Protein AF-A0A5A7QXY8-F1 (afdb_monomer_lite)

InterPro domains:
  IPR035513 Invertase/pectin methylesterase inhibitor domain superfamily [SSF101148] (42-94)

Secondary structure (DSSP, 8-state):
------HHHHHHHHHHHHHHHSS------SS-S-SS-HHHHHHHHHHHHHHHHHHHHHHGGGTTT-S-HHHHHHHHHHHHHHHHHHHHHHHHHHHHH-TTPPP-

pLDDT: mean 73.75, std 19.78, range [34.16, 96.56]

Structure (mmCIF, N/CA/C/O backbone):
data_AF-A0A5A7QXY8-F1
#
_entry.id   AF-A0A5A7QXY8-F1
#
loop_
_atom_site.group_PDB
_atom_site.id
_atom_site.type_symbol
_atom_site.label_atom_id
_atom_site.label_alt_id
_atom_site.label_comp_id
_atom_site.label_asym_id
_atom_site.label_entity_id
_atom_site.label_seq_id
_atom_site.pdbx_PDB_ins_code
_atom_site.Cartn_x
_atom_site.Cartn_y
_atom_site.Cartn_z
_atom_site.occupancy
_atom_site.B_iso_or_equiv
_atom_site.auth_seq_id
_atom_site.auth_comp_id
_atom_site.auth_asym_id
_atom_site.auth_atom_id
_atom_site.pdbx_PDB_model_num
ATOM 1 N N . MET A 1 1 ? -20.085 -14.320 12.446 1.00 34.16 1 MET A N 1
ATOM 2 C CA . MET A 1 1 ? -19.510 -14.866 11.198 1.00 34.16 1 MET A CA 1
ATOM 3 C C . MET A 1 1 ? -18.026 -14.563 11.213 1.00 34.16 1 MET A C 1
ATOM 5 O O . MET A 1 1 ? -17.664 -13.397 11.241 1.00 34.16 1 MET A O 1
ATOM 9 N N . ALA A 1 2 ? -17.198 -15.598 11.347 1.00 38.75 2 ALA A N 1
ATOM 10 C CA . ALA A 1 2 ? -15.749 -15.474 11.445 1.00 38.75 2 ALA A CA 1
ATOM 11 C C . ALA A 1 2 ? -15.170 -15.081 10.077 1.00 38.75 2 ALA A C 1
ATOM 13 O O . ALA A 1 2 ? -15.392 -15.779 9.089 1.00 38.75 2 ALA A O 1
ATOM 14 N N . GLY A 1 3 ? -14.476 -13.943 10.015 1.00 42.88 3 GLY A N 1
ATOM 15 C CA . GLY A 1 3 ? -13.720 -13.531 8.838 1.00 42.88 3 GLY A CA 1
ATOM 16 C C . GLY A 1 3 ? -12.449 -14.365 8.752 1.00 42.88 3 GLY A C 1
ATOM 17 O O . GLY A 1 3 ? -11.523 -14.164 9.533 1.00 42.88 3 GLY A O 1
ATOM 18 N N . TYR A 1 4 ? -12.428 -15.330 7.839 1.00 45.78 4 TYR A N 1
ATOM 19 C CA . TYR A 1 4 ? -11.249 -16.137 7.556 1.00 45.78 4 TYR A CA 1
ATOM 20 C C . TYR A 1 4 ? -10.195 -15.260 6.871 1.00 45.78 4 TYR A C 1
ATOM 22 O O . TYR A 1 4 ? -10.258 -14.984 5.676 1.00 45.78 4 TYR A O 1
ATOM 30 N N . PHE A 1 5 ? -9.243 -14.781 7.666 1.00 50.22 5 PHE A N 1
ATOM 31 C CA . PHE A 1 5 ? -7.979 -14.224 7.208 1.00 50.22 5 PHE A CA 1
ATOM 32 C C . PHE A 1 5 ? -7.176 -15.375 6.591 1.00 50.22 5 PHE A C 1
ATOM 34 O O . PHE A 1 5 ? -6.783 -16.284 7.316 1.00 50.22 5 PHE A O 1
ATOM 41 N N . TYR A 1 6 ? -7.018 -15.398 5.263 1.00 46.00 6 TYR A N 1
ATOM 42 C CA . TYR A 1 6 ? -6.343 -16.484 4.543 1.00 46.00 6 TYR A CA 1
ATOM 43 C C . TYR A 1 6 ? -4.813 -16.355 4.687 1.00 46.00 6 TYR A C 1
ATOM 45 O O . TYR A 1 6 ? -4.211 -15.506 4.024 1.00 46.00 6 TYR A O 1
ATOM 53 N N . PRO A 1 7 ? -4.152 -17.194 5.509 1.00 46.59 7 PRO A N 1
ATOM 54 C CA . PRO A 1 7 ? -2.708 -17.108 5.743 1.00 46.59 7 PRO A CA 1
ATOM 55 C C . PRO A 1 7 ? -1.878 -17.470 4.501 1.00 46.59 7 PRO A C 1
ATOM 57 O O . PRO A 1 7 ? -0.713 -17.087 4.408 1.00 46.59 7 PRO A O 1
ATOM 60 N N . GLU A 1 8 ? -2.479 -18.152 3.521 1.00 42.94 8 GLU A N 1
ATOM 61 C CA . GLU A 1 8 ? -1.793 -18.624 2.312 1.00 42.94 8 GLU A CA 1
ATOM 62 C C . GLU A 1 8 ? -1.394 -17.497 1.346 1.00 42.94 8 GLU A C 1
ATOM 64 O O . GLU A 1 8 ? -0.511 -17.688 0.518 1.00 42.94 8 GLU A O 1
ATOM 69 N N . ILE A 1 9 ? -1.998 -16.308 1.469 1.00 55.91 9 ILE A N 1
ATOM 70 C CA . ILE A 1 9 ? -1.730 -15.147 0.598 1.00 55.91 9 ILE A CA 1
ATOM 71 C C . ILE A 1 9 ? -0.809 -14.127 1.291 1.00 55.91 9 ILE A C 1
ATOM 73 O O . ILE A 1 9 ? -0.092 -13.369 0.639 1.00 55.91 9 ILE A O 1
ATOM 77 N N . LEU A 1 10 ? -0.775 -14.137 2.627 1.00 53.84 10 LEU A N 1
ATOM 78 C CA . LEU A 1 10 ? 0.090 -13.262 3.419 1.00 53.84 10 LEU A CA 1
ATOM 79 C C . LEU A 1 10 ? 1.564 -13.665 3.288 1.00 53.84 10 LEU A C 1
ATOM 81 O O . LEU A 1 10 ? 2.431 -12.813 3.115 1.00 53.84 10 LEU A O 1
ATOM 85 N N . PHE A 1 11 ? 1.839 -14.969 3.326 1.00 54.88 11 PHE A N 1
ATOM 86 C CA . PHE A 1 11 ? 3.187 -15.510 3.167 1.00 54.88 11 PHE A CA 1
ATOM 87 C C . PHE A 1 11 ? 3.858 -15.111 1.844 1.00 54.88 11 PHE A C 1
ATOM 89 O O . PHE A 1 11 ? 4.968 -14.583 1.897 1.00 54.88 11 PHE A O 1
ATOM 96 N N . PRO A 1 12 ? 3.229 -15.278 0.663 1.00 54.84 12 PRO A N 1
ATOM 97 C CA . PRO A 1 12 ? 3.845 -14.853 -0.588 1.00 54.84 12 PRO A CA 1
ATOM 98 C C . PRO A 1 12 ? 4.005 -13.332 -0.670 1.00 54.84 12 PRO A C 1
ATOM 100 O O . PRO A 1 12 ? 5.016 -12.875 -1.190 1.00 54.84 12 PRO A O 1
ATOM 103 N N . ALA A 1 13 ? 3.080 -12.539 -0.116 1.00 57.09 13 ALA A N 1
ATOM 104 C CA . ALA A 1 13 ? 3.204 -11.080 -0.102 1.00 57.09 13 ALA A CA 1
ATOM 105 C C . ALA A 1 13 ? 4.403 -10.602 0.740 1.00 57.09 13 ALA A C 1
ATOM 107 O O . ALA A 1 13 ? 5.185 -9.772 0.278 1.00 57.09 13 ALA A O 1
ATOM 108 N N . VAL A 1 14 ? 4.594 -11.168 1.938 1.00 60.12 14 VAL A N 1
ATOM 109 C CA . VAL A 1 14 ? 5.753 -10.874 2.800 1.00 60.12 14 VAL A CA 1
ATOM 110 C C . VAL A 1 14 ? 7.049 -11.327 2.132 1.00 60.12 14 VAL A C 1
ATOM 112 O O . VAL A 1 14 ? 8.014 -10.573 2.099 1.00 60.12 14 VAL A O 1
ATOM 115 N N . ILE A 1 15 ? 7.053 -12.515 1.526 1.00 57.66 15 ILE A N 1
ATOM 116 C CA . ILE A 1 15 ? 8.213 -13.051 0.810 1.00 57.66 15 ILE A CA 1
ATOM 117 C C . ILE A 1 15 ? 8.594 -12.163 -0.390 1.00 57.66 15 ILE A C 1
ATOM 119 O O . ILE A 1 15 ? 9.776 -11.890 -0.586 1.00 57.66 15 ILE A O 1
ATOM 123 N N . ILE A 1 16 ? 7.625 -11.652 -1.160 1.00 59.69 16 ILE A N 1
ATOM 124 C CA . ILE A 1 16 ? 7.874 -10.709 -2.267 1.00 59.69 16 ILE A CA 1
ATOM 125 C C . ILE A 1 16 ? 8.522 -9.414 -1.756 1.00 59.69 16 ILE A C 1
ATOM 127 O O . ILE A 1 16 ? 9.468 -8.926 -2.374 1.00 59.69 16 ILE A O 1
ATOM 131 N N . VAL A 1 17 ? 8.064 -8.882 -0.618 1.00 58.34 17 VAL A N 1
ATOM 132 C CA . VAL A 1 17 ? 8.664 -7.695 0.015 1.00 58.34 17 VAL A CA 1
ATOM 133 C C . VAL A 1 17 ? 10.085 -7.993 0.503 1.00 58.34 17 VAL A C 1
ATOM 135 O O . VAL A 1 17 ? 10.989 -7.197 0.265 1.00 58.34 17 VAL A O 1
ATOM 138 N N . SER A 1 18 ? 10.324 -9.157 1.113 1.00 50.47 18 SER A N 1
ATOM 139 C CA . SER A 1 18 ? 11.651 -9.557 1.599 1.00 50.47 18 SER A CA 1
ATOM 140 C C . SER A 1 18 ? 12.666 -9.782 0.471 1.00 50.47 18 SER A C 1
ATOM 142 O O . SER A 1 18 ? 13.813 -9.365 0.607 1.00 50.47 18 SER A O 1
ATOM 144 N N . TYR A 1 19 ? 12.258 -10.354 -0.669 1.00 51.44 19 TYR A N 1
ATOM 145 C CA . TYR A 1 19 ? 13.132 -10.496 -1.845 1.00 51.44 19 TYR A CA 1
ATOM 146 C C . TYR A 1 19 ? 13.505 -9.158 -2.498 1.00 51.44 19 TYR A C 1
ATOM 148 O O . TYR A 1 19 ? 14.517 -9.087 -3.190 1.00 51.44 19 TYR A O 1
ATOM 156 N N . PHE A 1 20 ? 12.711 -8.102 -2.301 1.00 49.53 20 PHE A N 1
ATOM 157 C CA . PHE A 1 20 ? 13.071 -6.756 -2.754 1.00 49.53 20 PHE A CA 1
ATOM 158 C C . PHE A 1 20 ? 14.103 -6.077 -1.844 1.00 49.53 20 PHE A C 1
ATOM 160 O O . PHE A 1 20 ? 14.802 -5.175 -2.299 1.00 49.53 20 PHE A O 1
ATOM 167 N N . VAL A 1 21 ? 14.201 -6.494 -0.578 1.00 48.97 21 VAL A N 1
ATOM 168 C CA . VAL A 1 21 ? 15.070 -5.866 0.430 1.00 48.97 21 VAL A CA 1
ATOM 169 C C . VAL A 1 21 ? 16.422 -6.585 0.548 1.00 48.97 21 VAL A C 1
ATOM 171 O O . VAL A 1 21 ? 17.435 -5.927 0.775 1.00 48.97 21 VAL A O 1
ATOM 174 N N . ASP A 1 22 ? 16.476 -7.899 0.311 1.00 42.88 22 ASP A N 1
ATOM 175 C CA . ASP A 1 22 ? 17.706 -8.702 0.394 1.00 42.88 22 ASP A CA 1
ATOM 176 C C . ASP A 1 22 ? 18.270 -9.022 -1.008 1.00 42.88 22 ASP A C 1
ATOM 178 O O . ASP A 1 22 ? 18.183 -10.130 -1.534 1.00 42.88 22 ASP A O 1
ATOM 182 N N . GLY A 1 23 ? 18.799 -7.994 -1.672 1.00 45.50 23 GLY A N 1
ATOM 183 C CA . GLY A 1 23 ? 19.424 -8.093 -2.993 1.00 45.50 23 GLY A CA 1
ATOM 184 C C . GLY A 1 23 ? 20.612 -7.145 -3.090 1.00 45.50 23 GLY A C 1
ATOM 185 O O . GLY A 1 23 ? 20.480 -6.026 -3.571 1.00 45.50 23 GLY A O 1
ATOM 186 N N . GLY A 1 24 ? 21.759 -7.597 -2.578 1.00 43.03 24 GLY A N 1
ATOM 187 C CA . GLY A 1 24 ? 22.994 -6.837 -2.376 1.00 43.03 24 GLY A CA 1
ATOM 188 C C . GLY A 1 24 ? 23.373 -5.817 -3.462 1.00 43.03 24 GLY A C 1
ATOM 189 O O . GLY A 1 24 ? 23.611 -6.145 -4.623 1.00 43.03 24 GLY A O 1
ATOM 190 N N . LEU A 1 25 ? 23.541 -4.572 -3.010 1.00 46.16 25 LEU A N 1
ATOM 191 C CA . LEU A 1 25 ? 24.095 -3.418 -3.719 1.00 46.16 25 LEU A CA 1
ATOM 192 C C . LEU A 1 25 ? 25.626 -3.538 -3.870 1.00 46.16 25 LEU A C 1
ATOM 194 O O . LEU A 1 25 ? 26.392 -2.774 -3.287 1.00 46.16 25 LEU A O 1
ATOM 198 N N . SER A 1 26 ? 26.120 -4.528 -4.609 1.00 41.16 26 SER A N 1
ATOM 199 C CA . SER A 1 26 ? 27.558 -4.656 -4.891 1.00 41.16 26 SER A CA 1
ATOM 200 C C . SER A 1 26 ? 27.784 -5.059 -6.343 1.00 41.16 26 SER A C 1
ATOM 202 O O . SER A 1 26 ? 27.841 -6.238 -6.673 1.00 41.16 26 SER A O 1
ATOM 204 N N . GLY A 1 27 ? 27.895 -4.056 -7.222 1.00 40.22 27 GLY A N 1
ATOM 205 C CA . GLY A 1 27 ? 28.279 -4.251 -8.626 1.00 40.22 27 GLY A CA 1
ATOM 206 C C . GLY A 1 27 ? 27.491 -3.420 -9.640 1.00 40.22 27 GLY A C 1
ATOM 207 O O . GLY A 1 27 ? 26.971 -3.972 -10.606 1.00 40.22 27 GLY A O 1
ATOM 208 N N . LEU A 1 28 ? 27.388 -2.101 -9.452 1.00 49.00 28 LEU A N 1
ATOM 209 C CA . LEU A 1 28 ? 26.789 -1.205 -10.448 1.00 49.00 28 LEU A CA 1
ATOM 210 C C . LEU A 1 28 ? 27.828 -0.798 -11.503 1.00 49.00 28 LEU A C 1
ATOM 212 O O . LEU A 1 28 ? 28.479 0.236 -11.394 1.00 49.00 28 LEU A O 1
ATOM 216 N N . GLY A 1 29 ? 27.972 -1.639 -12.529 1.00 38.91 29 GLY A N 1
ATOM 217 C CA . GLY A 1 29 ? 28.608 -1.303 -13.803 1.00 38.91 29 GLY A CA 1
ATOM 218 C C . GLY A 1 29 ? 27.597 -1.462 -14.939 1.00 38.91 29 GLY A C 1
ATOM 219 O O . GLY A 1 29 ? 27.141 -2.577 -15.176 1.00 38.91 29 GLY A O 1
ATOM 220 N N . GLU A 1 30 ? 27.261 -0.337 -15.580 1.00 43.78 30 GLU A N 1
ATOM 221 C CA . GLU A 1 30 ? 26.438 -0.153 -16.794 1.00 43.78 30 GLU A CA 1
ATOM 222 C C . GLU A 1 30 ? 25.040 -0.814 -16.804 1.00 43.78 30 GLU A C 1
ATOM 224 O O . GLU A 1 30 ? 24.891 -2.019 -16.968 1.00 43.78 30 GLU A O 1
ATOM 229 N N . SER A 1 31 ? 23.995 0.013 -16.626 1.00 49.91 31 SER A N 1
ATOM 230 C CA . SER A 1 31 ? 22.550 -0.264 -16.843 1.00 49.91 31 SER A CA 1
ATOM 231 C C . SER A 1 31 ? 21.921 -1.529 -16.209 1.00 49.91 31 SER A C 1
ATOM 233 O O . SER A 1 31 ? 20.785 -1.886 -16.513 1.00 49.91 31 SER A O 1
ATOM 235 N N . LYS A 1 32 ? 22.607 -2.162 -15.251 1.00 52.94 32 LYS A N 1
ATOM 236 C CA . LYS A 1 32 ? 22.345 -3.510 -14.704 1.00 52.94 32 LYS A CA 1
ATOM 237 C C . LYS A 1 32 ? 21.444 -3.623 -13.465 1.00 52.94 32 LYS A C 1
ATOM 239 O O . LYS A 1 32 ? 21.446 -4.665 -12.817 1.00 52.94 32 LYS A O 1
ATOM 244 N N . CYS A 1 33 ? 20.692 -2.590 -13.091 1.00 60.44 33 CYS A N 1
ATOM 245 C CA . CYS A 1 33 ? 19.934 -2.623 -11.827 1.00 60.44 33 CYS A CA 1
ATOM 246 C C . CYS A 1 33 ? 18.730 -3.588 -11.858 1.00 60.44 33 CYS A C 1
ATOM 248 O O . CYS A 1 33 ? 18.284 -4.068 -10.821 1.00 60.44 33 CYS A O 1
ATOM 250 N N . LEU A 1 34 ? 18.202 -3.897 -13.049 1.00 64.81 34 LEU A N 1
ATOM 251 C CA . LEU A 1 34 ? 17.022 -4.741 -13.226 1.00 64.81 34 LEU A CA 1
ATOM 252 C C . LEU A 1 34 ? 17.344 -5.938 -14.122 1.00 64.81 34 LEU A C 1
ATOM 254 O O . LEU A 1 34 ? 17.843 -5.784 -15.233 1.00 64.81 34 LEU A O 1
ATOM 258 N N . ARG A 1 35 ? 16.976 -7.146 -13.675 1.00 78.00 35 ARG A N 1
ATOM 259 C CA . ARG A 1 35 ? 17.047 -8.371 -14.500 1.00 78.00 35 ARG A CA 1
ATOM 260 C C . ARG A 1 35 ? 15.955 -8.430 -15.581 1.00 78.00 35 ARG A C 1
ATOM 262 O O . ARG A 1 35 ? 15.939 -9.344 -16.398 1.00 78.00 35 ARG A O 1
ATOM 269 N N . VAL A 1 36 ? 15.019 -7.484 -15.560 1.00 79.75 36 VAL A N 1
ATOM 270 C CA . VAL A 1 36 ? 13.856 -7.397 -16.452 1.00 79.75 36 VAL A CA 1
ATOM 271 C C . VAL A 1 36 ? 13.863 -6.064 -17.206 1.00 79.75 36 VAL A C 1
ATOM 273 O O . VAL A 1 36 ? 14.471 -5.105 -16.727 1.00 79.75 36 VAL A O 1
ATOM 276 N N . PRO A 1 37 ? 13.161 -5.954 -18.352 1.00 85.06 37 PRO A N 1
ATOM 277 C CA . PRO A 1 37 ? 13.025 -4.682 -19.051 1.00 85.06 37 PRO A CA 1
ATOM 278 C C . PRO A 1 37 ? 12.437 -3.598 -18.142 1.00 85.06 37 PRO A C 1
ATOM 280 O O . PRO A 1 37 ? 11.428 -3.824 -17.470 1.00 85.06 37 PRO A O 1
ATOM 283 N N . GLN A 1 38 ? 13.027 -2.404 -18.177 1.00 82.94 38 GLN A N 1
ATOM 284 C CA . GLN A 1 38 ? 12.619 -1.261 -17.354 1.00 82.94 38 GLN A CA 1
ATOM 285 C C . GLN A 1 38 ? 11.129 -0.915 -17.509 1.00 82.94 38 GLN A C 1
ATOM 287 O O . GLN A 1 38 ? 10.475 -0.593 -16.526 1.00 82.94 38 GLN A O 1
ATOM 292 N N . SER A 1 39 ? 10.565 -1.049 -18.715 1.00 84.69 39 SER A N 1
ATOM 293 C CA . SER A 1 39 ? 9.134 -0.826 -18.977 1.00 84.69 39 SER A CA 1
ATOM 294 C C . SER A 1 39 ? 8.224 -1.852 -18.302 1.00 84.69 39 SER A C 1
ATOM 296 O O . SER A 1 39 ? 7.139 -1.514 -17.838 1.00 84.69 39 SER A O 1
ATOM 298 N N . LYS A 1 40 ? 8.657 -3.115 -18.226 1.00 85.12 40 LYS A N 1
ATOM 299 C CA . LYS A 1 40 ? 7.920 -4.171 -17.523 1.00 85.12 40 LYS A CA 1
ATOM 300 C C . LYS A 1 40 ? 7.997 -3.977 -16.017 1.00 85.12 40 LYS A C 1
ATOM 302 O O . LYS A 1 40 ? 6.987 -4.140 -15.336 1.00 85.12 40 LYS A O 1
ATOM 307 N N . PHE A 1 41 ? 9.167 -3.597 -15.516 1.00 86.88 41 PHE A N 1
ATOM 308 C CA . PHE A 1 41 ? 9.345 -3.246 -14.114 1.00 86.88 41 PHE A CA 1
ATOM 309 C C . PHE A 1 41 ? 8.468 -2.058 -13.713 1.00 86.88 41 PHE A C 1
ATOM 311 O O . PHE A 1 41 ? 7.676 -2.182 -12.783 1.00 86.88 41 PHE A O 1
ATOM 318 N N . SER A 1 42 ? 8.538 -0.945 -14.450 1.00 88.94 42 SER A N 1
ATOM 319 C CA . SER A 1 42 ? 7.774 0.263 -14.133 1.00 88.94 42 SER A CA 1
ATOM 320 C C . SER A 1 42 ? 6.269 0.037 -14.197 1.00 88.94 42 SER A C 1
ATOM 322 O O . SER A 1 42 ? 5.546 0.484 -13.309 1.00 88.94 42 SER A O 1
ATOM 324 N N . GLN A 1 43 ? 5.801 -0.718 -15.196 1.00 90.62 43 GLN A N 1
ATOM 325 C CA . GLN A 1 43 ? 4.403 -1.126 -15.290 1.00 90.62 43 GLN A CA 1
ATOM 326 C C . GLN A 1 43 ? 3.986 -1.952 -14.067 1.00 90.62 43 GLN A C 1
ATOM 328 O O . GLN A 1 43 ? 2.961 -1.659 -13.462 1.00 90.62 43 GLN A O 1
ATOM 333 N N . THR A 1 44 ? 4.789 -2.947 -13.681 1.00 91.25 44 THR A N 1
ATOM 334 C CA . THR A 1 44 ? 4.481 -3.834 -12.547 1.00 91.25 44 THR A CA 1
ATOM 335 C C . THR A 1 44 ? 4.426 -3.053 -11.239 1.00 91.25 44 THR A C 1
ATOM 337 O O . THR A 1 44 ? 3.442 -3.145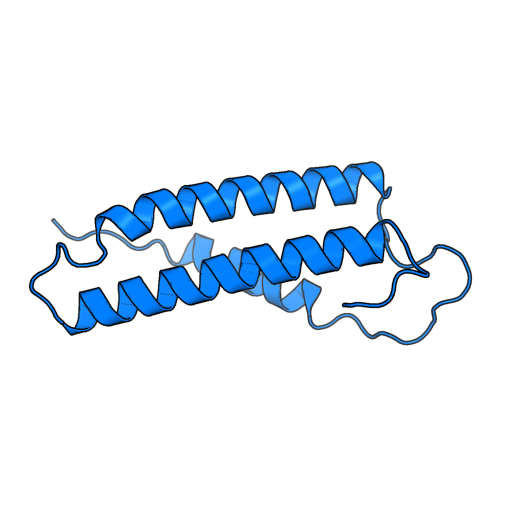 -10.514 1.00 91.25 44 THR A O 1
ATOM 340 N N . VAL A 1 45 ? 5.446 -2.237 -10.958 1.00 91.00 45 VAL A N 1
ATOM 341 C CA . VAL A 1 45 ? 5.503 -1.418 -9.740 1.00 91.00 45 VAL A CA 1
ATOM 342 C C . VAL A 1 45 ? 4.358 -0.403 -9.708 1.00 91.00 45 VAL A C 1
ATOM 344 O O . VAL A 1 45 ? 3.713 -0.252 -8.674 1.00 91.00 45 VAL A O 1
ATOM 347 N N . GLY A 1 46 ? 4.038 0.239 -10.837 1.00 93.19 46 GLY A N 1
ATOM 348 C CA . GLY A 1 46 ? 2.898 1.155 -10.945 1.00 93.19 46 GLY A CA 1
ATOM 349 C C . GLY A 1 46 ? 1.546 0.478 -10.692 1.00 93.19 46 GLY A C 1
ATOM 350 O O . GLY A 1 46 ? 0.692 1.037 -9.995 1.00 93.19 46 GLY A O 1
ATOM 351 N N . THR A 1 47 ? 1.355 -0.747 -11.194 1.00 94.31 47 THR A N 1
ATOM 352 C CA . THR A 1 47 ? 0.175 -1.562 -10.876 1.00 94.31 47 THR A CA 1
ATOM 353 C C . THR A 1 47 ? 0.133 -1.897 -9.387 1.00 94.31 47 THR A C 1
ATOM 355 O O . THR A 1 47 ? -0.883 -1.637 -8.753 1.00 94.31 47 THR A O 1
ATOM 358 N N . THR A 1 48 ? 1.234 -2.365 -8.791 1.00 92.69 48 THR A N 1
ATOM 359 C CA . THR A 1 48 ? 1.294 -2.668 -7.350 1.00 92.69 48 THR A CA 1
ATOM 360 C C . THR A 1 48 ? 0.958 -1.451 -6.489 1.00 92.69 48 THR A C 1
ATOM 362 O O . THR A 1 48 ? 0.159 -1.570 -5.566 1.00 92.69 48 THR A O 1
ATOM 365 N N . ILE A 1 49 ? 1.492 -0.265 -6.805 1.00 95.50 49 ILE A N 1
ATOM 366 C CA . ILE A 1 49 ? 1.140 0.985 -6.106 1.00 95.50 49 ILE A CA 1
ATOM 367 C C . ILE A 1 49 ? -0.371 1.244 -6.178 1.00 95.50 49 ILE A C 1
ATOM 369 O O . ILE A 1 49 ? -0.988 1.623 -5.181 1.00 95.50 49 ILE A O 1
ATOM 373 N N . SER A 1 50 ? -0.974 1.034 -7.349 1.00 95.50 50 SER A N 1
ATOM 374 C CA . SER A 1 50 ? -2.412 1.234 -7.550 1.00 95.50 50 SER A CA 1
ATOM 375 C C . SER A 1 50 ? -3.247 0.257 -6.719 1.00 95.50 50 SER A C 1
ATOM 377 O O . SER A 1 50 ? -4.231 0.668 -6.107 1.00 95.50 50 SER A O 1
ATOM 379 N N . GLU A 1 51 ? -2.838 -1.009 -6.645 1.00 95.62 51 GLU A N 1
ATOM 380 C CA . GLU A 1 51 ? -3.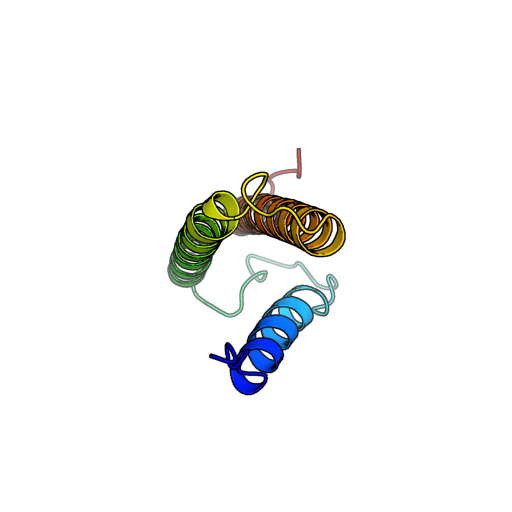486 -2.024 -5.807 1.00 95.62 51 GLU A CA 1
ATOM 381 C C . GLU A 1 51 ? -3.353 -1.698 -4.313 1.00 95.62 51 GLU A C 1
ATOM 383 O O . GLU A 1 51 ? -4.349 -1.696 -3.592 1.00 95.62 51 GLU A O 1
ATOM 388 N N . VAL A 1 52 ? -2.159 -1.321 -3.838 1.00 93.81 52 VAL A N 1
ATOM 389 C CA . VAL A 1 52 ? -1.957 -0.933 -2.429 1.00 93.81 52 VAL A CA 1
ATOM 390 C C . VAL A 1 52 ? -2.851 0.254 -2.058 1.00 93.81 52 VAL A C 1
ATOM 392 O O . VAL A 1 52 ? -3.513 0.216 -1.023 1.00 93.81 52 VAL A O 1
ATOM 395 N N . ARG A 1 53 ? -2.975 1.267 -2.927 1.00 96.56 53 ARG A N 1
ATOM 396 C CA . ARG A 1 53 ? -3.902 2.396 -2.715 1.00 96.56 53 ARG A CA 1
ATOM 397 C C . ARG A 1 53 ? -5.369 1.959 -2.632 1.00 96.56 53 ARG A C 1
ATOM 399 O O . ARG A 1 53 ? -6.132 2.529 -1.854 1.00 96.56 53 ARG A O 1
ATOM 406 N N . GLN A 1 54 ? -5.786 0.947 -3.394 1.00 95.81 54 GLN A N 1
ATOM 407 C CA . GLN A 1 54 ? -7.137 0.383 -3.270 1.00 95.81 54 GLN A CA 1
ATOM 408 C C . GLN A 1 54 ? -7.347 -0.312 -1.918 1.00 95.81 54 GLN A C 1
ATOM 410 O O . GLN A 1 54 ? -8.420 -0.182 -1.316 1.00 95.81 54 GLN A O 1
ATOM 415 N N . VAL A 1 55 ? -6.327 -1.006 -1.410 1.00 93.56 55 VAL A N 1
ATOM 416 C CA . VAL A 1 55 ? -6.374 -1.621 -0.078 1.00 93.56 55 VAL A CA 1
ATOM 417 C C . VAL A 1 55 ? -6.444 -0.548 1.011 1.00 93.56 55 VAL A C 1
ATOM 419 O O . VAL A 1 55 ? -7.318 -0.643 1.870 1.00 93.56 55 VAL A O 1
ATOM 422 N N . VAL A 1 56 ? -5.639 0.520 0.925 1.00 94.12 56 VAL A N 1
ATOM 423 C CA . VAL A 1 56 ? -5.722 1.694 1.821 1.00 94.12 56 VAL A CA 1
ATOM 424 C C . VAL A 1 56 ? -7.142 2.252 1.855 1.00 94.12 56 VAL A C 1
ATOM 426 O O . VAL A 1 56 ? -7.729 2.385 2.926 1.00 94.12 56 VAL A O 1
ATOM 429 N N . ASN A 1 57 ? -7.746 2.489 0.688 1.00 94.25 57 ASN A N 1
ATOM 430 C CA . ASN A 1 57 ? -9.123 2.985 0.578 1.00 94.25 57 ASN A CA 1
ATOM 431 C C . ASN A 1 57 ? -10.170 2.030 1.168 1.00 94.25 57 ASN A C 1
ATOM 433 O O . ASN A 1 57 ? -11.264 2.450 1.546 1.00 94.25 57 ASN A O 1
ATOM 437 N N . THR A 1 58 ? -9.878 0.733 1.196 1.00 92.75 58 THR A N 1
ATOM 438 C CA . THR A 1 58 ? -10.769 -0.270 1.780 1.00 92.75 58 THR A CA 1
ATOM 439 C C . THR A 1 58 ? -10.628 -0.298 3.295 1.00 92.75 58 THR A C 1
ATOM 441 O O . THR A 1 58 ? -11.635 -0.263 3.998 1.00 92.75 58 THR A O 1
ATOM 444 N N . ILE A 1 59 ? -9.394 -0.306 3.799 1.00 89.69 59 ILE A N 1
ATOM 445 C CA . ILE A 1 59 ? -9.083 -0.346 5.230 1.00 89.69 59 ILE A CA 1
ATOM 446 C C . ILE A 1 59 ? -9.478 0.965 5.921 1.00 89.69 59 ILE A C 1
ATOM 448 O O . ILE A 1 59 ? -9.987 0.938 7.039 1.00 89.69 59 ILE A O 1
ATOM 452 N N . SER A 1 60 ? -9.346 2.111 5.248 1.00 91.19 60 SER A N 1
ATOM 453 C CA . SER A 1 60 ? -9.676 3.425 5.816 1.00 91.19 60 SER A CA 1
ATOM 454 C C . SER A 1 60 ? -11.143 3.560 6.217 1.00 91.19 60 SER A C 1
ATOM 456 O O . SER A 1 60 ? -11.449 4.267 7.173 1.00 91.19 60 SER A O 1
ATOM 458 N N . LYS A 1 61 ? -12.048 2.807 5.579 1.00 90.06 61 LYS A N 1
ATOM 459 C CA . LYS A 1 61 ? -13.474 2.740 5.950 1.00 90.06 61 LYS A CA 1
ATOM 460 C C . LYS A 1 61 ? -13.701 2.183 7.355 1.00 90.06 61 LYS A C 1
ATOM 462 O O . LYS A 1 61 ? -14.740 2.454 7.954 1.00 90.06 61 LYS A O 1
ATOM 467 N N . PHE A 1 62 ? -12.751 1.407 7.867 1.00 85.00 62 PHE A N 1
ATOM 468 C CA . PHE A 1 62 ? -12.782 0.852 9.216 1.00 85.00 62 PHE A CA 1
ATOM 469 C C . PHE A 1 62 ? -12.068 1.756 10.230 1.00 85.00 62 PHE A 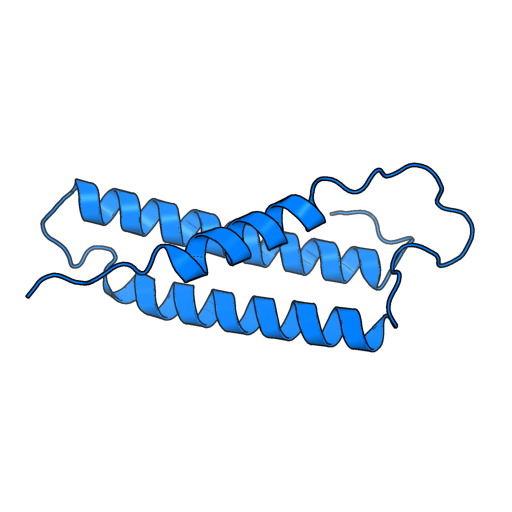C 1
ATOM 471 O O . PHE A 1 62 ? -12.252 1.581 11.428 1.00 85.00 62 PHE A O 1
ATOM 478 N N . SER A 1 63 ? -11.296 2.752 9.788 1.00 81.56 63 SER A N 1
ATOM 479 C CA . SER A 1 63 ? -10.595 3.663 10.695 1.00 81.56 63 SER A CA 1
ATOM 480 C C . SER A 1 63 ? -11.581 4.597 11.398 1.00 81.56 63 SER A C 1
ATOM 482 O O . SER A 1 63 ? -12.406 5.238 10.751 1.00 81.56 63 SER A O 1
ATOM 484 N N . GLY A 1 64 ? -11.533 4.648 12.732 1.00 75.12 64 GLY A N 1
ATOM 485 C CA . GLY A 1 64 ? -12.371 5.531 13.556 1.00 75.12 64 GLY A CA 1
ATOM 486 C C . GLY A 1 64 ? -13.850 5.136 13.655 1.00 75.12 64 GLY A C 1
ATOM 487 O O . GLY A 1 64 ? -14.573 5.696 14.474 1.00 75.12 64 GLY A O 1
ATOM 488 N N . ASN A 1 65 ? -14.290 4.145 12.875 1.00 74.94 65 ASN A N 1
ATOM 489 C CA . ASN A 1 65 ? -15.670 3.653 12.854 1.00 74.94 65 ASN A CA 1
ATOM 490 C C . ASN A 1 65 ? -15.882 2.406 13.727 1.00 74.94 65 ASN A C 1
ATOM 492 O O . ASN A 1 65 ? -17.010 1.928 13.854 1.00 74.94 65 ASN A O 1
ATOM 496 N N . VAL A 1 66 ? -14.819 1.862 14.326 1.00 76.44 66 VAL A N 1
ATOM 497 C CA . VAL A 1 66 ? -14.899 0.708 15.229 1.00 76.44 66 VAL A CA 1
ATOM 498 C C . VAL A 1 66 ? -14.796 1.192 16.676 1.00 76.44 66 VAL A C 1
ATOM 500 O O . VAL A 1 66 ? -13.988 2.051 17.006 1.00 76.44 66 VAL A O 1
ATOM 503 N N . THR A 1 67 ? -15.606 0.633 17.574 1.00 81.19 67 THR A N 1
ATOM 504 C CA . THR A 1 67 ? -15.556 0.930 19.016 1.00 81.19 67 THR A CA 1
ATOM 505 C C . THR A 1 67 ? -14.380 0.265 19.736 1.00 81.19 67 THR A C 1
ATOM 507 O O . THR A 1 67 ? -14.030 0.667 20.842 1.00 81.19 67 THR A O 1
ATOM 510 N N . ASP A 1 68 ? -13.776 -0.766 19.140 1.00 88.75 68 ASP A N 1
ATOM 511 C CA . ASP A 1 68 ? -12.632 -1.472 19.715 1.00 88.75 68 ASP A CA 1
ATOM 512 C C . ASP A 1 68 ? -11.336 -0.692 19.453 1.00 88.75 68 ASP A C 1
ATOM 514 O O . ASP A 1 68 ? -10.888 -0.546 18.312 1.00 88.75 68 ASP A O 1
ATOM 518 N N . PHE A 1 69 ? -10.717 -0.201 20.529 1.00 87.38 69 PHE A N 1
ATOM 519 C CA . PHE A 1 69 ? -9.489 0.591 20.461 1.00 87.38 69 PHE A CA 1
ATOM 520 C C . PHE A 1 69 ? -8.308 -0.180 19.854 1.00 87.38 69 PHE A C 1
ATOM 522 O O . PHE A 1 69 ? -7.471 0.418 19.181 1.00 87.38 69 PHE A O 1
ATOM 529 N N . ARG A 1 70 ? -8.234 -1.503 20.062 1.00 88.31 70 ARG A N 1
ATOM 530 C CA . ARG A 1 70 ? -7.157 -2.346 19.525 1.00 88.31 70 ARG A CA 1
ATOM 531 C C . ARG A 1 70 ? -7.318 -2.491 18.025 1.00 88.31 70 ARG A C 1
ATOM 533 O O . ARG A 1 70 ? -6.327 -2.427 17.303 1.00 88.31 70 ARG A O 1
ATOM 540 N N . LEU A 1 71 ? -8.559 -2.656 17.562 1.00 88.56 71 LEU A N 1
ATOM 541 C CA . LEU A 1 71 ? -8.846 -2.739 16.135 1.00 88.56 71 LEU A CA 1
ATOM 542 C C . LEU A 1 71 ? -8.619 -1.393 15.439 1.00 88.56 71 LEU A C 1
ATOM 544 O O . LEU A 1 71 ? -8.050 -1.375 14.351 1.00 88.56 71 LEU A O 1
ATOM 548 N N . ASN A 1 72 ? -8.983 -0.274 16.072 1.00 88.31 72 ASN A N 1
ATOM 549 C CA . ASN 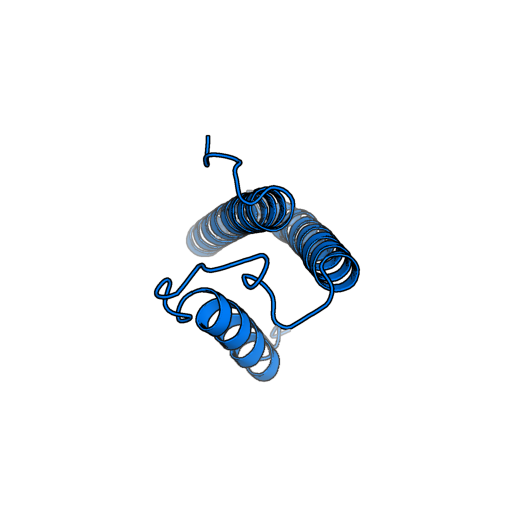A 1 72 ? -8.669 1.059 15.551 1.00 88.31 72 ASN A CA 1
ATOM 550 C C . ASN A 1 72 ? -7.160 1.291 15.439 1.00 88.31 72 ASN A C 1
ATOM 552 O O . ASN A 1 72 ? -6.707 1.757 14.397 1.00 88.31 72 ASN A O 1
ATOM 556 N N . ASN A 1 73 ? -6.382 0.935 16.468 1.00 89.06 73 ASN A N 1
ATOM 557 C CA . ASN A 1 73 ? -4.927 1.084 16.419 1.00 89.06 73 ASN A CA 1
ATOM 558 C C . ASN A 1 73 ? -4.314 0.207 15.326 1.00 89.06 73 ASN A C 1
ATOM 560 O O . ASN A 1 73 ? -3.561 0.706 14.505 1.00 89.06 73 ASN A O 1
ATOM 564 N N . ALA A 1 74 ? -4.706 -1.068 15.251 1.00 90.94 74 ALA A N 1
ATOM 565 C CA . ALA A 1 74 ? -4.232 -1.968 14.202 1.00 90.94 74 ALA A CA 1
ATOM 566 C C . ALA A 1 74 ? -4.598 -1.462 12.796 1.00 90.94 74 ALA A C 1
ATOM 568 O O . ALA A 1 74 ? -3.793 -1.552 11.875 1.00 90.94 74 ALA A O 1
ATOM 569 N N . THR A 1 75 ? -5.793 -0.891 12.628 1.00 91.31 75 THR A N 1
ATOM 570 C CA . THR A 1 75 ? -6.224 -0.282 11.361 1.00 91.31 75 THR A CA 1
ATOM 571 C C . THR A 1 75 ? -5.352 0.924 11.008 1.00 91.31 75 THR A C 1
ATOM 573 O O . THR A 1 75 ? -4.906 1.034 9.869 1.00 91.31 75 THR A O 1
ATOM 576 N N . ALA A 1 76 ? -5.075 1.804 11.975 1.00 91.19 76 ALA A N 1
ATOM 577 C CA . ALA A 1 76 ? -4.193 2.954 11.787 1.00 91.19 76 ALA A CA 1
ATOM 578 C C . ALA A 1 76 ? -2.755 2.527 11.444 1.00 91.19 76 ALA A C 1
ATOM 580 O O . ALA A 1 76 ? -2.174 3.061 10.501 1.00 91.19 76 ALA A O 1
ATOM 581 N N . ASP A 1 77 ? -2.225 1.517 12.136 1.00 91.19 77 ASP A N 1
ATOM 582 C CA . ASP A 1 77 ? -0.903 0.946 11.866 1.00 91.19 77 ASP A CA 1
ATOM 583 C C . ASP A 1 77 ? -0.836 0.358 10.447 1.00 91.19 77 ASP A C 1
ATOM 585 O O . ASP A 1 77 ? 0.122 0.600 9.711 1.00 91.19 77 ASP A O 1
ATOM 589 N N . CYS A 1 78 ? -1.872 -0.374 10.017 1.00 93.81 78 CYS A N 1
ATOM 590 C CA . CYS A 1 78 ? -1.955 -0.906 8.656 1.00 93.81 78 CYS A CA 1
ATOM 591 C C . CYS A 1 78 ? -1.980 0.203 7.600 1.00 93.81 78 CYS A C 1
ATOM 593 O O . CYS A 1 78 ? -1.281 0.090 6.595 1.00 93.81 78 CYS A O 1
ATOM 595 N N . LEU A 1 79 ? -2.764 1.262 7.816 1.00 94.38 79 LEU A N 1
ATOM 596 C CA . LEU A 1 79 ? -2.826 2.399 6.894 1.00 94.38 79 LEU A CA 1
ATOM 597 C C . LEU A 1 79 ? -1.467 3.090 6.779 1.00 94.38 79 LEU A C 1
ATOM 599 O O . LEU A 1 79 ? -0.991 3.300 5.667 1.00 94.38 79 LEU A O 1
ATOM 603 N N . TYR A 1 80 ? -0.806 3.339 7.911 1.00 92.56 80 TYR A N 1
ATOM 604 C CA . TYR A 1 80 ? 0.531 3.927 7.936 1.00 92.56 80 TYR A CA 1
ATOM 605 C C . TYR A 1 80 ? 1.556 3.076 7.170 1.00 92.56 80 TYR A C 1
ATOM 607 O O . TYR A 1 80 ? 2.313 3.598 6.354 1.00 92.56 80 TYR A O 1
ATOM 615 N N . LEU A 1 81 ? 1.565 1.756 7.385 1.00 95.50 81 LEU A N 1
ATOM 616 C CA . LEU A 1 81 ? 2.481 0.851 6.682 1.00 95.50 81 LEU A CA 1
ATOM 617 C C . LEU A 1 81 ? 2.216 0.799 5.173 1.00 95.50 81 LEU A C 1
ATOM 619 O O . LEU A 1 81 ? 3.160 0.694 4.387 1.00 95.50 81 LEU A O 1
ATOM 623 N N . MET A 1 82 ? 0.953 0.857 4.752 1.00 94.62 82 MET A N 1
ATOM 624 C CA . MET A 1 82 ? 0.604 0.857 3.331 1.00 94.62 82 MET A CA 1
ATOM 625 C C . MET A 1 82 ? 0.977 2.171 2.645 1.00 94.62 82 MET A C 1
ATOM 627 O O . MET A 1 82 ? 1.530 2.122 1.547 1.00 94.62 82 MET A O 1
ATOM 631 N N . ASP A 1 83 ? 0.755 3.315 3.294 1.00 93.56 83 ASP A N 1
ATOM 632 C CA . ASP A 1 83 ? 1.210 4.616 2.790 1.00 93.56 83 ASP A CA 1
ATOM 633 C C . ASP A 1 83 ? 2.739 4.649 2.672 1.00 93.56 83 ASP A C 1
ATOM 635 O O . ASP A 1 83 ? 3.275 4.958 1.607 1.00 93.56 83 ASP A O 1
ATOM 639 N N . PHE A 1 84 ? 3.448 4.185 3.705 1.00 93.19 84 PHE A N 1
ATOM 640 C CA . PHE A 1 84 ? 4.902 4.025 3.655 1.00 93.19 84 PHE A CA 1
ATOM 641 C C . PHE A 1 84 ? 5.353 3.111 2.503 1.00 93.19 84 PHE A C 1
ATOM 643 O O . PHE A 1 84 ? 6.334 3.394 1.814 1.00 93.19 84 PHE A O 1
ATOM 650 N N . THR A 1 85 ? 4.625 2.019 2.250 1.00 90.38 85 THR A N 1
ATOM 651 C CA . THR A 1 85 ? 4.915 1.106 1.134 1.00 90.38 85 THR A CA 1
ATOM 652 C C . THR A 1 85 ? 4.734 1.796 -0.218 1.00 90.38 85 THR A C 1
ATOM 654 O O . THR A 1 85 ? 5.550 1.598 -1.119 1.00 90.38 85 THR A O 1
ATOM 657 N N . VAL A 1 86 ? 3.697 2.624 -0.380 1.00 94.56 86 VAL A N 1
ATOM 658 C CA . VAL A 1 86 ? 3.477 3.414 -1.602 1.00 94.56 86 VAL A CA 1
ATOM 659 C C . VAL A 1 86 ? 4.636 4.379 -1.844 1.00 94.56 86 VAL A C 1
ATOM 661 O O . VAL A 1 86 ? 5.133 4.450 -2.973 1.00 94.56 86 VAL A O 1
ATOM 664 N N . ASP A 1 87 ? 5.098 5.077 -0.809 1.00 91.75 87 ASP A N 1
ATOM 665 C CA . ASP A 1 87 ? 6.225 6.007 -0.909 1.00 91.75 87 ASP A CA 1
ATOM 666 C C . ASP A 1 87 ? 7.524 5.281 -1.268 1.00 91.75 87 ASP A C 1
ATOM 668 O O . ASP A 1 87 ? 8.242 5.686 -2.187 1.00 91.75 87 ASP A O 1
ATOM 672 N N . LEU A 1 88 ? 7.789 4.147 -0.615 1.00 88.88 88 LEU A N 1
ATOM 673 C CA . LEU A 1 88 ? 8.951 3.313 -0.900 1.00 88.88 88 LEU A CA 1
ATOM 674 C C . LEU A 1 88 ? 8.938 2.801 -2.345 1.00 88.88 88 LEU A C 1
ATOM 676 O O . LEU A 1 88 ? 9.934 2.944 -3.053 1.00 88.88 88 LEU A O 1
ATOM 680 N N . LEU A 1 89 ? 7.815 2.257 -2.822 1.00 89.62 89 LEU A N 1
ATOM 681 C CA . LEU A 1 89 ? 7.689 1.772 -4.200 1.00 89.62 89 LEU A CA 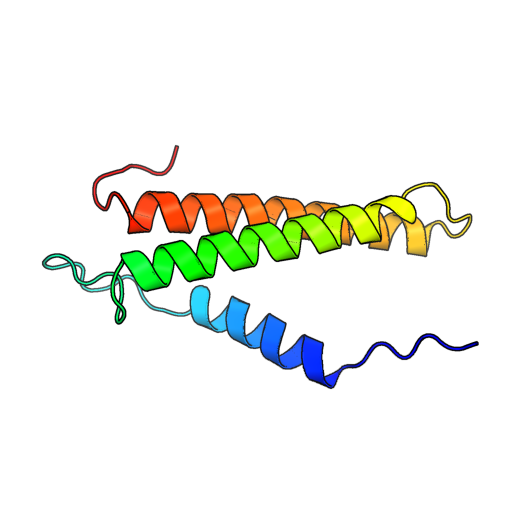1
ATOM 682 C C . LEU A 1 89 ? 7.813 2.905 -5.224 1.00 89.62 89 LEU A C 1
ATOM 684 O O . LEU A 1 89 ? 8.421 2.717 -6.278 1.00 89.62 89 LEU A O 1
ATOM 688 N N . THR A 1 90 ? 7.283 4.088 -4.913 1.00 90.50 90 THR A N 1
ATOM 689 C CA . THR A 1 90 ? 7.428 5.284 -5.756 1.00 90.50 90 THR A CA 1
ATOM 690 C C . THR A 1 90 ? 8.892 5.715 -5.844 1.00 90.50 90 THR A C 1
ATOM 692 O O . THR A 1 90 ? 9.386 6.035 -6.928 1.00 90.50 90 THR A O 1
ATOM 695 N N . SER A 1 91 ? 9.615 5.661 -4.725 1.00 84.94 91 SER A N 1
ATOM 696 C CA . SER A 1 91 ? 11.047 5.954 -4.670 1.00 84.94 91 SER A CA 1
ATOM 697 C C . SER A 1 91 ? 11.871 4.933 -5.462 1.00 84.94 91 SER A C 1
ATOM 699 O O . SER A 1 91 ? 12.673 5.313 -6.318 1.00 84.94 91 SER A O 1
ATOM 701 N N . VAL A 1 92 ? 11.600 3.635 -5.276 1.00 84.38 92 VAL A N 1
ATOM 702 C CA . VAL A 1 92 ? 12.212 2.545 -6.056 1.00 84.38 92 VAL A CA 1
ATOM 703 C C . VAL A 1 92 ? 11.974 2.750 -7.549 1.00 84.38 92 VAL A C 1
ATOM 705 O O . VAL A 1 92 ? 12.907 2.634 -8.344 1.00 84.38 92 VAL A O 1
ATOM 708 N N . LEU A 1 93 ? 10.750 3.104 -7.944 1.00 85.81 93 LEU A N 1
ATOM 709 C CA . LEU A 1 93 ? 10.419 3.388 -9.334 1.00 85.81 93 LEU A CA 1
ATOM 710 C C . LEU A 1 93 ? 11.246 4.562 -9.875 1.00 85.81 93 LEU A C 1
ATOM 712 O O . LEU A 1 93 ? 11.865 4.427 -10.929 1.00 85.81 93 LEU A O 1
ATOM 716 N N . SER A 1 94 ? 11.324 5.668 -9.134 1.00 81.50 94 SER A N 1
ATOM 717 C CA . SER 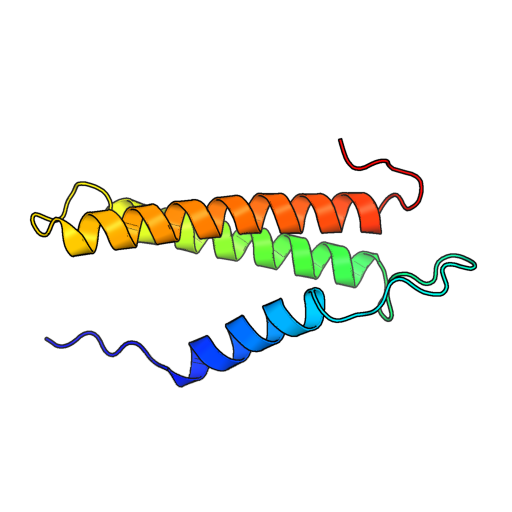A 1 94 ? 12.095 6.857 -9.515 1.00 81.50 94 SER A CA 1
ATOM 718 C C . SER A 1 94 ? 13.579 6.542 -9.739 1.00 81.50 94 SER A C 1
ATOM 720 O O . SER A 1 94 ? 14.116 6.818 -10.813 1.00 81.50 94 SER A O 1
ATOM 722 N N . VAL A 1 95 ? 14.223 5.875 -8.775 1.00 80.56 95 VAL A N 1
ATOM 723 C CA . VAL A 1 95 ? 15.645 5.498 -8.859 1.00 80.56 95 VAL A CA 1
ATOM 724 C C . VAL A 1 95 ? 15.886 4.480 -9.975 1.00 80.56 95 VAL A C 1
ATOM 726 O O . VAL A 1 95 ? 16.859 4.587 -10.718 1.00 80.56 95 VAL A O 1
ATOM 729 N N . SER A 1 96 ? 14.978 3.514 -10.151 1.00 77.19 96 SER A N 1
ATOM 730 C CA . SER A 1 96 ? 15.088 2.521 -11.227 1.00 77.19 96 SER A CA 1
ATOM 731 C C . SER A 1 96 ? 14.970 3.140 -12.621 1.00 77.19 96 SER A C 1
ATOM 733 O O . SER A 1 96 ? 15.536 2.614 -13.579 1.00 77.19 96 SER A O 1
ATOM 735 N N . MET A 1 97 ? 14.233 4.251 -12.743 1.00 78.25 97 MET A N 1
ATOM 736 C CA . MET A 1 97 ? 14.027 4.942 -14.011 1.00 78.25 97 MET A CA 1
ATOM 737 C C . MET A 1 97 ? 15.071 6.022 -14.288 1.00 78.25 97 MET A C 1
ATOM 739 O O . MET A 1 97 ? 15.308 6.344 -15.452 1.00 78.25 97 MET A O 1
ATOM 743 N N . ASN A 1 98 ? 15.711 6.549 -13.246 1.00 75.88 98 ASN A N 1
ATOM 744 C CA . ASN A 1 98 ? 16.790 7.518 -13.342 1.00 75.88 98 ASN A CA 1
ATOM 745 C C . ASN A 1 98 ? 17.961 7.099 -12.432 1.00 75.88 98 ASN A C 1
ATOM 747 O O . ASN A 1 98 ? 18.033 7.546 -11.287 1.00 75.88 98 ASN A O 1
ATOM 751 N N . PRO A 1 99 ? 18.907 6.284 -12.932 1.00 62.12 99 PRO A N 1
ATOM 752 C CA . PRO A 1 99 ? 19.997 5.731 -12.122 1.00 62.12 99 PRO A CA 1
ATOM 753 C C . PRO A 1 99 ? 20.989 6.777 -11.579 1.00 62.12 99 PRO A C 1
ATOM 755 O O . PRO A 1 99 ? 21.776 6.453 -10.697 1.00 62.12 99 PRO A O 1
ATOM 758 N N . ASN A 1 100 ? 20.943 8.026 -12.063 1.00 64.69 100 ASN A N 1
ATOM 759 C CA . ASN A 1 100 ? 21.722 9.155 -11.531 1.00 64.69 100 ASN A CA 1
ATOM 760 C C . ASN A 1 100 ? 20.879 10.097 -10.643 1.00 64.69 100 ASN A C 1
ATOM 762 O O . ASN A 1 100 ? 21.354 11.154 -10.227 1.00 64.69 100 ASN A O 1
ATOM 766 N N . GLY A 1 101 ? 19.611 9.758 -10.393 1.00 57.25 101 GLY A N 1
ATOM 767 C CA . GLY A 1 101 ? 18.709 10.517 -9.537 1.00 57.25 101 GLY A CA 1
ATOM 768 C C . GLY A 1 101 ? 18.979 10.221 -8.065 1.00 57.25 101 GLY A C 1
ATOM 769 O O . GLY A 1 101 ? 18.811 9.094 -7.612 1.00 57.25 101 GLY A O 1
ATOM 770 N N . VAL A 1 102 ? 19.390 11.237 -7.309 1.00 53.09 102 VAL A N 1
ATOM 771 C CA . VAL A 1 102 ? 19.509 11.152 -5.846 1.00 53.09 102 VAL A CA 1
ATOM 772 C C . VAL A 1 102 ? 18.119 10.991 -5.220 1.00 53.09 102 VAL A C 1
ATOM 774 O O . VAL A 1 102 ? 17.203 11.733 -5.583 1.00 53.09 102 VAL A O 1
ATOM 777 N N . MET A 1 103 ? 17.973 10.054 -4.269 1.00 46.31 103 MET A N 1
ATOM 778 C CA . MET A 1 103 ? 16.828 10.025 -3.347 1.00 46.31 103 MET A CA 1
ATOM 779 C C . MET A 1 103 ? 16.756 11.384 -2.652 1.00 46.31 103 MET A C 1
ATOM 781 O O . MET A 1 103 ? 17.742 11.823 -2.057 1.00 46.31 103 MET A O 1
ATOM 785 N N . LYS A 1 104 ? 15.620 12.062 -2.788 1.00 44.25 104 LYS A N 1
ATOM 786 C CA . LYS A 1 104 ? 15.374 13.361 -2.175 1.00 44.25 104 LYS A CA 1
ATOM 787 C C . LYS A 1 104 ? 14.380 13.212 -1.042 1.00 44.25 104 LYS A C 1
ATOM 789 O O . LYS A 1 104 ? 13.426 12.428 -1.236 1.00 44.25 104 LYS A O 1
#

Foldseek 3Di:
DDDDPPVVVVVVVVVVVVVVVPDDPDDDDPLPPDPDPLVVLLVVLVVVLVVLVVVLVVLVVVAPVDPDPVSNVVSVVSNVVSVVVSVVSVQVNVCNVPVPDDDD

Radius of gyration: 17.06 Å; chains: 1; bounding box: 48×32×40 Å

Sequence (104 aa):
MAGYFYPEILFPAVIIVSYFVDGGLSGLGESKCLRVPQSKFSQTVGTTISEVRQVVNTISKFSGNVTDFRLNNATADCLYLMDFTVDLLTSVLSVSMNPNGVMK

Organism: Striga asiatica (NCBI:txid4170)